Protein AF-A0A1I1H038-F1 (afdb_monomer)

Solvent-accessible surface area (backbone atoms only — not comparable to full-atom values): 3141 Å² total; per-residue (Å²): 114,68,66,61,54,52,52,35,50,52,48,19,56,58,17,58,73,37,85,92,37,30,69,59,8,52,50,32,47,53,52,46,38,75,74,41,50,69,68,44,52,52,52,50,52,52,55,51,48,51,55,52,52,69,71,77,108

Structure (mmCIF, N/CA/C/O backbone):
data_AF-A0A1I1H038-F1
#
_entry.id   AF-A0A1I1H038-F1
#
loop_
_atom_site.group_PDB
_atom_site.id
_atom_site.type_symbol
_atom_site.label_atom_id
_atom_site.label_alt_id
_atom_site.label_comp_id
_atom_site.label_asym_id
_atom_site.label_entity_id
_atom_site.label_seq_id
_atom_site.pdbx_PDB_ins_code
_atom_site.Cartn_x
_atom_site.Cartn_y
_atom_site.Cartn_z
_atom_site.occupancy
_atom_site.B_iso_or_equiv
_atom_site.auth_seq_id
_atom_site.auth_comp_id
_atom_site.auth_asym_id
_atom_site.auth_atom_id
_atom_site.pdbx_PDB_model_num
ATOM 1 N N . MET A 1 1 ? -6.174 -0.281 -18.934 1.00 57.62 1 MET A N 1
ATOM 2 C CA . MET A 1 1 ? -5.196 -0.428 -17.822 1.00 57.62 1 MET A CA 1
ATOM 3 C C . MET A 1 1 ? -5.411 0.622 -16.737 1.00 57.62 1 MET A C 1
ATOM 5 O O . MET A 1 1 ? -5.415 0.250 -15.571 1.00 57.62 1 MET A O 1
ATOM 9 N N . LEU A 1 2 ? -5.676 1.885 -17.098 1.00 68.88 2 LEU A N 1
ATOM 10 C CA . LEU A 1 2 ? -6.091 2.929 -16.149 1.00 68.88 2 LEU A CA 1
ATOM 11 C C . LEU A 1 2 ? -7.338 2.542 -15.330 1.00 68.88 2 LEU A C 1
ATOM 13 O O . LEU A 1 2 ? -7.368 2.778 -14.125 1.00 68.88 2 LEU A O 1
ATOM 17 N N . ASP A 1 3 ? -8.309 1.856 -15.934 1.00 7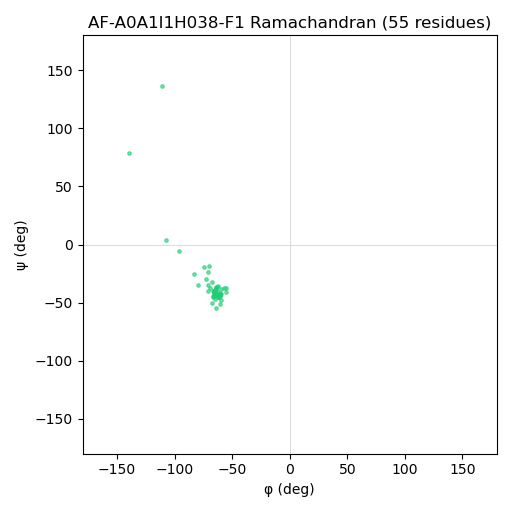8.44 3 ASP A N 1
ATOM 18 C CA . ASP A 1 3 ? -9.564 1.489 -15.257 1.00 78.44 3 ASP A CA 1
ATOM 19 C C . ASP A 1 3 ? -9.346 0.608 -14.016 1.00 78.44 3 ASP A C 1
ATOM 21 O O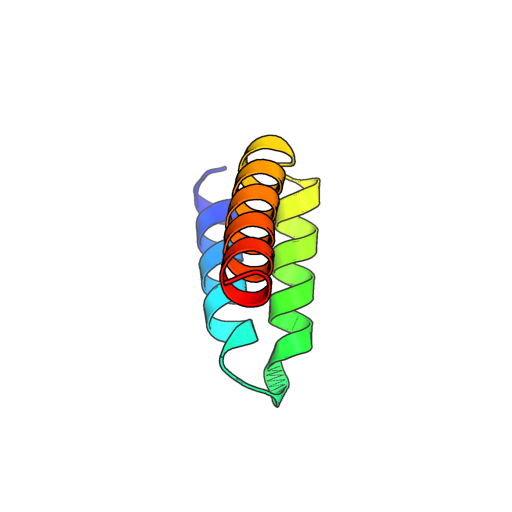 . ASP A 1 3 ? -9.908 0.871 -12.957 1.00 78.44 3 ASP A O 1
ATOM 25 N N . LEU A 1 4 ? -8.454 -0.386 -14.102 1.00 80.69 4 LEU A N 1
ATOM 26 C CA . LEU A 1 4 ? -8.111 -1.260 -12.973 1.00 80.69 4 LEU A CA 1
ATOM 27 C C . LEU A 1 4 ? -7.419 -0.494 -11.840 1.00 80.69 4 LEU A C 1
ATOM 29 O O . LEU A 1 4 ? -7.712 -0.737 -10.671 1.00 80.69 4 LEU A O 1
ATOM 33 N N . THR A 1 5 ? -6.534 0.453 -12.165 1.00 81.56 5 THR A N 1
ATOM 34 C CA . THR A 1 5 ? -5.851 1.263 -11.141 1.00 81.56 5 THR A CA 1
ATOM 35 C C . THR A 1 5 ? -6.806 2.180 -10.395 1.00 81.56 5 THR A C 1
ATOM 37 O O . THR A 1 5 ? -6.708 2.299 -9.176 1.00 81.56 5 THR A O 1
ATOM 40 N N . VAL A 1 6 ? -7.761 2.787 -11.105 1.00 81.50 6 VAL A N 1
ATOM 41 C CA . VAL A 1 6 ? -8.771 3.663 -10.505 1.00 81.50 6 VAL A CA 1
ATOM 42 C C . VAL A 1 6 ? -9.690 2.857 -9.595 1.00 81.50 6 VAL A C 1
ATOM 44 O O . VAL A 1 6 ? -9.908 3.255 -8.453 1.00 81.50 6 VAL A O 1
ATOM 47 N N . VAL A 1 7 ? -10.156 1.690 -10.046 1.00 88.06 7 VAL A N 1
ATOM 48 C CA . VAL A 1 7 ? -10.987 0.799 -9.223 1.00 88.06 7 VAL A CA 1
ATOM 49 C C . VAL A 1 7 ? -10.246 0.379 -7.954 1.00 88.06 7 VAL A C 1
ATOM 51 O O . VAL A 1 7 ? -10.791 0.503 -6.859 1.00 88.06 7 VAL A O 1
ATOM 54 N N . LEU A 1 8 ? -8.988 -0.054 -8.069 1.00 84.75 8 LEU A N 1
ATOM 55 C CA . LEU A 1 8 ? -8.191 -0.455 -6.909 1.00 84.75 8 LEU A CA 1
ATOM 56 C C . LEU A 1 8 ? -7.916 0.714 -5.951 1.00 84.75 8 LEU A C 1
ATOM 58 O O . LEU A 1 8 ? -7.949 0.510 -4.740 1.00 84.75 8 LEU A O 1
ATOM 62 N N . MET A 1 9 ? -7.692 1.933 -6.457 1.00 84.38 9 MET A N 1
ATOM 63 C CA . MET A 1 9 ? -7.515 3.121 -5.611 1.00 84.38 9 MET A CA 1
ATOM 64 C C . MET A 1 9 ? -8.791 3.481 -4.851 1.00 84.38 9 MET A C 1
ATOM 66 O O . MET A 1 9 ? -8.727 3.781 -3.660 1.00 84.38 9 MET A O 1
ATOM 70 N N . VAL A 1 10 ? -9.950 3.423 -5.511 1.00 88.62 10 VAL A N 1
ATOM 71 C CA . VAL A 1 10 ? -11.245 3.709 -4.879 1.00 88.62 10 VAL A CA 1
ATOM 72 C C . VAL A 1 10 ? -11.572 2.655 -3.820 1.00 88.62 10 VAL A C 1
ATOM 74 O O . VAL A 1 10 ? -11.949 3.007 -2.702 1.00 88.62 10 VAL A O 1
ATOM 77 N N . VAL A 1 11 ? -11.364 1.371 -4.128 1.00 90.12 11 VAL A N 1
ATOM 78 C CA . VAL A 1 11 ? -11.560 0.267 -3.173 1.00 90.12 11 VAL A CA 1
ATOM 79 C C . VAL A 1 11 ? -10.606 0.389 -1.987 1.00 90.12 11 VAL A C 1
ATOM 81 O O . VAL A 1 11 ? -11.028 0.201 -0.848 1.00 90.12 11 VAL A O 1
ATOM 84 N N . ALA A 1 12 ? -9.349 0.761 -2.223 1.00 87.56 12 ALA A N 1
ATOM 85 C CA . ALA A 1 12 ? -8.389 0.981 -1.154 1.00 87.56 12 ALA A CA 1
ATOM 86 C C . ALA A 1 12 ? -8.778 2.155 -0.250 1.00 87.56 12 ALA A C 1
ATOM 88 O O . ALA A 1 12 ? -8.762 2.015 0.973 1.00 87.56 12 ALA A O 1
ATOM 89 N N . ALA A 1 13 ? -9.163 3.292 -0.836 1.00 85.94 13 ALA A N 1
ATOM 90 C CA . ALA A 1 13 ? -9.579 4.472 -0.087 1.00 85.94 13 ALA A CA 1
ATOM 91 C C . ALA A 1 13 ? -10.809 4.175 0.781 1.00 85.94 13 ALA A C 1
ATOM 93 O O . ALA A 1 13 ? -10.768 4.385 1.992 1.00 85.94 13 ALA A O 1
ATOM 94 N N . LEU A 1 14 ? -11.865 3.609 0.191 1.00 89.25 14 LEU A N 1
ATOM 95 C CA . LEU A 1 14 ? -13.093 3.253 0.908 1.00 89.25 14 LEU A CA 1
ATOM 96 C C . LEU A 1 14 ? -12.855 2.135 1.932 1.00 89.25 14 LEU A C 1
ATOM 98 O O . LEU A 1 14 ? -13.356 2.197 3.054 1.00 89.25 14 LEU A O 1
ATOM 102 N N . GLY A 1 15 ? -12.050 1.134 1.576 1.00 88.19 15 GLY A N 1
ATOM 103 C CA . GLY A 1 15 ? -11.732 -0.003 2.434 1.00 88.19 15 GLY A CA 1
ATOM 104 C C . GLY A 1 15 ? -10.987 0.405 3.703 1.00 88.19 15 GLY A C 1
ATOM 105 O O . GLY A 1 15 ? -11.263 -0.141 4.771 1.00 88.19 15 GLY A O 1
ATOM 106 N N . LEU A 1 16 ? -10.097 1.398 3.617 1.00 88.94 16 LEU A N 1
ATOM 107 C CA . LEU A 1 16 ? -9.344 1.922 4.760 1.00 88.94 16 LEU A CA 1
ATOM 108 C C . LEU A 1 16 ? -10.180 2.807 5.702 1.00 88.94 16 LEU A C 1
ATOM 110 O O . LEU A 1 16 ? -9.779 2.978 6.858 1.00 88.94 16 LEU A O 1
ATOM 114 N N . MET A 1 17 ? -11.322 3.339 5.247 1.00 89.12 17 MET A N 1
ATOM 115 C CA . MET A 1 17 ? -12.189 4.215 6.050 1.00 89.12 17 MET A CA 1
ATOM 116 C C . MET A 1 17 ? -12.964 3.471 7.143 1.00 89.12 17 MET A C 1
ATOM 118 O O . MET A 1 17 ? -13.225 4.054 8.195 1.00 89.12 17 MET A O 1
ATOM 122 N N . PHE A 1 18 ? -13.304 2.193 6.944 1.00 89.62 18 PHE A N 1
ATOM 123 C CA . PHE A 1 18 ? -14.050 1.408 7.931 1.00 89.62 18 PHE A CA 1
ATOM 124 C C . PHE A 1 18 ? -13.186 0.314 8.563 1.00 89.62 18 PHE A C 1
ATOM 126 O O . PHE A 1 18 ? -12.478 -0.428 7.884 1.00 89.62 18 PHE A O 1
ATOM 133 N N . SER A 1 19 ? -13.295 0.164 9.888 1.00 87.44 19 SER A N 1
ATOM 134 C CA . SER A 1 19 ? -12.568 -0.860 10.659 1.00 87.44 19 SER A CA 1
ATOM 135 C C . SER A 1 19 ? -12.815 -2.282 10.129 1.00 87.44 19 SER A C 1
ATOM 137 O O . SER A 1 19 ? -11.876 -3.057 9.967 1.00 87.44 19 SER A O 1
ATOM 139 N N . SER A 1 20 ? -14.064 -2.598 9.763 1.00 91.62 20 SER A N 1
ATOM 140 C CA . SER A 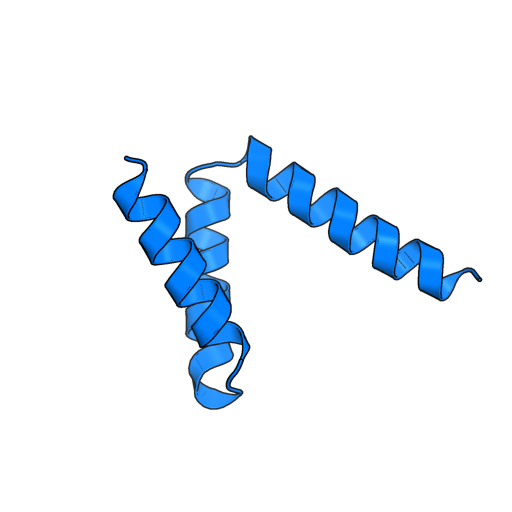1 20 ? -14.448 -3.928 9.266 1.00 91.62 20 SER A CA 1
ATOM 141 C C . SER A 1 20 ? -13.914 -4.252 7.866 1.00 91.62 20 SER A C 1
ATOM 143 O O . SER A 1 20 ? -13.796 -5.426 7.532 1.00 91.62 20 SER A O 1
ATOM 145 N N . THR A 1 21 ? -13.601 -3.252 7.033 1.00 90.00 21 THR A N 1
ATOM 146 C CA . THR A 1 21 ? -13.139 -3.455 5.642 1.00 90.00 21 THR A CA 1
ATOM 147 C C . THR A 1 21 ? -11.656 -3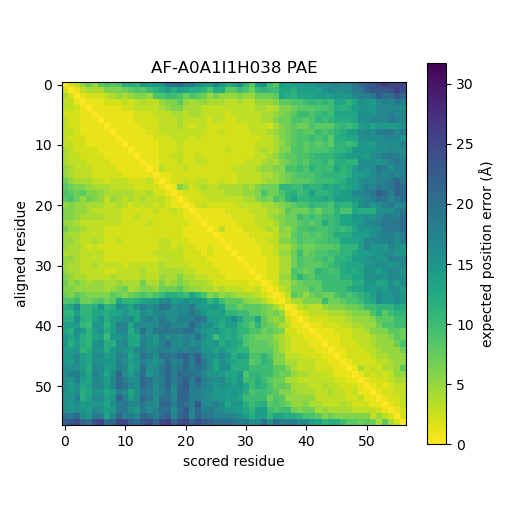.154 5.459 1.00 90.00 21 THR A C 1
ATOM 149 O O . THR A 1 21 ? -11.133 -3.234 4.347 1.00 90.00 21 THR A O 1
ATOM 152 N N . ARG A 1 22 ? -10.946 -2.837 6.547 1.00 87.81 22 ARG A N 1
ATOM 153 C CA . ARG A 1 22 ? -9.548 -2.393 6.507 1.00 87.81 22 ARG A CA 1
ATOM 154 C C . ARG A 1 22 ? -8.621 -3.396 5.831 1.00 87.81 22 ARG A C 1
ATOM 156 O O . ARG A 1 22 ? -7.731 -3.001 5.086 1.00 87.81 22 ARG A O 1
ATOM 163 N N . GLN A 1 23 ? -8.857 -4.689 6.052 1.00 88.31 23 GLN A N 1
ATOM 164 C CA . GLN A 1 23 ? -8.086 -5.764 5.423 1.00 88.31 23 GLN A CA 1
ATOM 165 C C . GLN A 1 23 ? -8.248 -5.780 3.896 1.00 88.31 23 GLN A C 1
ATOM 167 O O . GLN A 1 23 ? -7.262 -5.970 3.188 1.00 88.31 23 GLN A O 1
ATOM 172 N N . LEU A 1 24 ? -9.455 -5.505 3.383 1.00 86.88 24 LEU A N 1
ATOM 173 C CA . LEU A 1 24 ? -9.700 -5.379 1.943 1.00 86.88 24 LEU A CA 1
ATOM 174 C C . LEU A 1 24 ? -8.965 -4.168 1.364 1.00 86.88 24 LEU A C 1
ATOM 176 O O . LEU A 1 24 ? -8.334 -4.290 0.318 1.00 86.88 24 LEU A O 1
ATOM 180 N N . GLY A 1 25 ? -8.970 -3.038 2.080 1.00 86.88 25 GLY A N 1
ATOM 181 C CA . GLY A 1 25 ? -8.228 -1.841 1.674 1.00 86.88 25 GLY A CA 1
ATOM 182 C C . GLY A 1 25 ? -6.715 -2.079 1.578 1.00 86.88 25 GLY A C 1
ATOM 183 O O . GLY A 1 25 ? -6.074 -1.690 0.597 1.00 86.88 25 GLY A O 1
ATOM 184 N N . ILE A 1 26 ? -6.149 -2.788 2.560 1.00 88.06 26 ILE A N 1
ATOM 185 C CA . ILE A 1 26 ? -4.728 -3.170 2.579 1.00 88.06 26 ILE A CA 1
ATOM 186 C C . ILE A 1 26 ? -4.398 -4.120 1.418 1.00 88.06 26 ILE A C 1
ATOM 188 O O . ILE A 1 26 ? -3.396 -3.914 0.735 1.00 88.06 26 ILE A O 1
ATOM 192 N N . LEU A 1 27 ? -5.249 -5.116 1.145 1.00 88.06 27 LEU A N 1
ATOM 193 C CA . LEU A 1 27 ? -5.069 -6.036 0.016 1.00 88.06 27 LEU A CA 1
ATOM 194 C C . LEU A 1 27 ? -5.083 -5.305 -1.331 1.00 88.06 27 LEU A C 1
ATOM 196 O O . LEU A 1 27 ? -4.194 -5.529 -2.151 1.00 88.06 27 LEU A O 1
ATOM 200 N N . SER A 1 28 ? -6.028 -4.388 -1.553 1.00 87.00 28 SER A N 1
ATOM 201 C CA . SER A 1 28 ? -6.061 -3.589 -2.786 1.00 87.00 28 SER A CA 1
ATOM 202 C C . SER A 1 28 ? -4.820 -2.706 -2.958 1.00 87.00 28 SER A C 1
ATOM 204 O O . SER A 1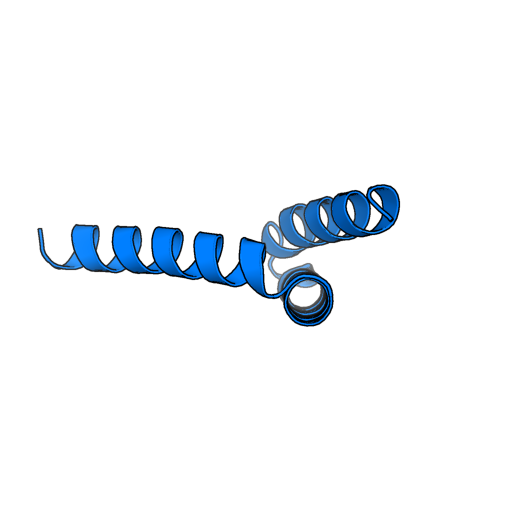 28 ? -4.321 -2.577 -4.076 1.00 87.00 28 SER A O 1
ATOM 206 N N . MET A 1 29 ? -4.264 -2.163 -1.866 1.00 83.94 29 MET A N 1
ATOM 207 C CA . MET A 1 29 ? -2.995 -1.426 -1.921 1.00 83.94 29 MET A CA 1
ATOM 208 C C . MET A 1 29 ? -1.796 -2.328 -2.205 1.00 83.94 29 MET A C 1
ATOM 210 O O . MET A 1 29 ? -0.907 -1.936 -2.959 1.00 83.94 29 MET A O 1
ATOM 214 N N . ALA A 1 30 ? -1.775 -3.543 -1.657 1.00 84.94 30 ALA A N 1
ATOM 215 C CA . ALA A 1 30 ? -0.731 -4.513 -1.971 1.00 84.94 30 ALA A CA 1
ATOM 216 C C . ALA A 1 30 ? -0.741 -4.866 -3.467 1.00 84.94 30 ALA A C 1
ATOM 218 O O . ALA A 1 30 ? 0.308 -4.838 -4.109 1.00 84.94 30 ALA A O 1
ATOM 219 N N . VAL A 1 31 ? -1.923 -5.105 -4.047 1.00 85.00 31 VAL A N 1
ATOM 220 C CA . VAL A 1 31 ? -2.077 -5.369 -5.488 1.00 85.00 31 VAL A CA 1
ATOM 221 C C . VAL A 1 31 ? -1.603 -4.179 -6.328 1.00 85.00 31 VAL A C 1
ATOM 223 O O . VAL A 1 31 ? -0.869 -4.378 -7.294 1.00 85.00 31 VAL A O 1
ATOM 226 N N . LEU A 1 32 ? -1.946 -2.943 -5.945 1.00 81.56 32 LEU A N 1
ATOM 227 C CA . LEU A 1 32 ? -1.443 -1.734 -6.614 1.00 81.56 32 LEU A CA 1
ATOM 228 C C . LEU A 1 32 ? 0.088 -1.632 -6.572 1.00 81.56 32 LEU A C 1
ATOM 230 O O . LEU A 1 32 ? 0.691 -1.236 -7.566 1.00 81.56 32 LEU A O 1
ATOM 234 N N . CYS A 1 33 ? 0.713 -2.020 -5.458 1.00 77.25 33 CYS A N 1
ATOM 235 C CA . CYS A 1 33 ? 2.167 -1.997 -5.290 1.00 77.25 33 CYS A CA 1
ATOM 236 C C . CYS A 1 33 ? 2.881 -2.981 -6.231 1.00 77.25 33 CYS A C 1
ATOM 238 O O . CYS A 1 33 ? 3.897 -2.634 -6.831 1.00 77.25 33 CYS A O 1
ATOM 240 N N . PHE A 1 34 ? 2.323 -4.182 -6.420 1.00 79.94 34 PHE A N 1
ATOM 241 C CA . PHE A 1 34 ? 2.856 -5.157 -7.379 1.00 79.94 34 PHE A CA 1
ATOM 242 C C . PHE A 1 34 ? 2.624 -4.748 -8.835 1.00 79.94 34 PHE A C 1
ATOM 244 O O . PHE A 1 34 ? 3.464 -5.020 -9.690 1.00 79.94 34 PHE A O 1
ATOM 251 N N . LEU A 1 35 ? 1.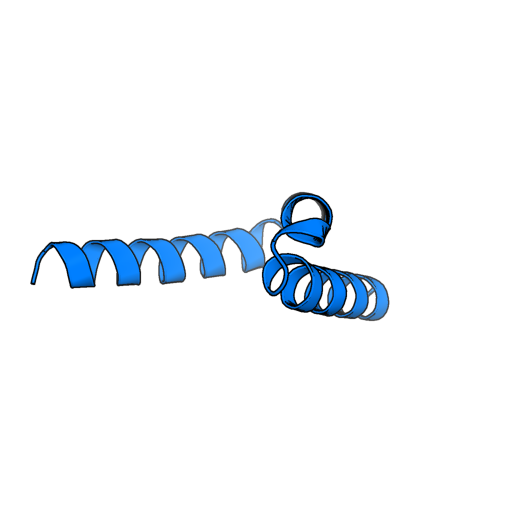491 -4.102 -9.122 1.00 78.75 35 LEU A N 1
ATOM 252 C CA . LEU A 1 35 ? 1.112 -3.735 -10.483 1.00 78.75 35 LEU A CA 1
ATOM 253 C C . LEU A 1 35 ? 1.832 -2.463 -10.968 1.00 78.75 35 LEU A C 1
ATOM 255 O O . LEU A 1 35 ? 2.174 -2.362 -12.144 1.00 78.75 35 LEU A O 1
ATOM 259 N N . TYR A 1 36 ? 2.084 -1.508 -10.067 1.00 71.62 36 TYR A N 1
ATOM 260 C CA . TYR A 1 36 ?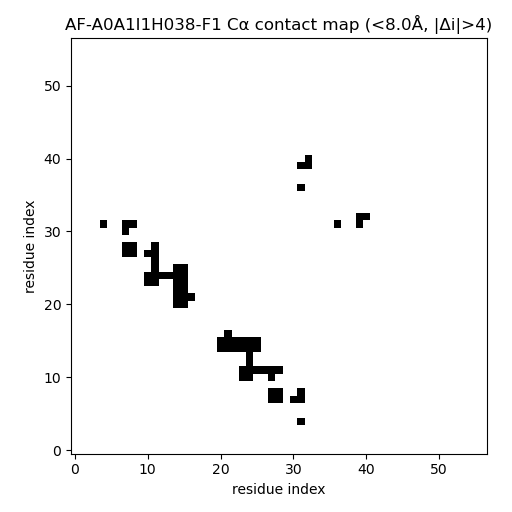 2.734 -0.229 -10.359 1.00 71.62 36 TYR A CA 1
ATOM 261 C C . TYR A 1 36 ? 3.722 0.163 -9.245 1.00 71.62 36 TYR A C 1
ATOM 263 O O . TYR A 1 36 ? 3.427 1.038 -8.425 1.00 71.62 36 TYR A O 1
ATOM 271 N N . PRO A 1 37 ? 4.928 -0.432 -9.222 1.00 63.22 37 PRO A N 1
ATOM 272 C CA . PRO A 1 37 ? 5.882 -0.228 -8.131 1.00 63.22 37 PRO A CA 1
ATOM 273 C C . PRO A 1 37 ? 6.364 1.226 -8.023 1.00 63.22 37 PRO A C 1
ATOM 275 O O . PRO A 1 37 ? 6.495 1.760 -6.927 1.00 63.22 37 PRO A O 1
ATOM 278 N N . VAL A 1 38 ? 6.574 1.911 -9.151 1.00 69.38 38 VAL A N 1
ATOM 279 C CA . VAL A 1 38 ? 7.142 3.271 -9.183 1.00 69.38 38 VAL A CA 1
ATOM 280 C C . VAL A 1 38 ? 6.248 4.328 -8.504 1.00 69.38 38 VAL A C 1
ATOM 282 O O . VAL A 1 38 ? 6.733 5.002 -7.592 1.00 69.38 38 VAL A O 1
ATOM 285 N N . PRO A 1 39 ? 4.958 4.498 -8.869 1.00 68.25 39 PRO A N 1
ATOM 286 C CA . PRO A 1 39 ? 4.108 5.499 -8.219 1.00 68.25 39 PRO A CA 1
ATOM 287 C C . PRO A 1 39 ? 3.809 5.161 -6.752 1.00 68.25 39 PRO A C 1
ATOM 289 O O . PRO A 1 39 ? 3.702 6.068 -5.929 1.00 68.25 39 PRO A O 1
ATOM 292 N N . VAL A 1 40 ? 3.720 3.876 -6.394 1.00 65.62 40 VAL A N 1
ATOM 293 C CA . VAL A 1 40 ? 3.428 3.463 -5.012 1.00 65.62 40 VAL A CA 1
ATOM 294 C C . VAL A 1 40 ? 4.615 3.725 -4.081 1.00 65.62 40 VAL A C 1
ATOM 296 O O . VAL A 1 40 ? 4.419 4.228 -2.973 1.00 65.62 40 VAL A O 1
ATOM 299 N N . ILE A 1 41 ? 5.848 3.485 -4.538 1.00 71.12 41 ILE A N 1
ATOM 300 C CA . ILE A 1 41 ? 7.067 3.833 -3.788 1.00 71.12 41 ILE A CA 1
ATOM 301 C C . ILE A 1 41 ? 7.137 5.344 -3.527 1.00 71.12 4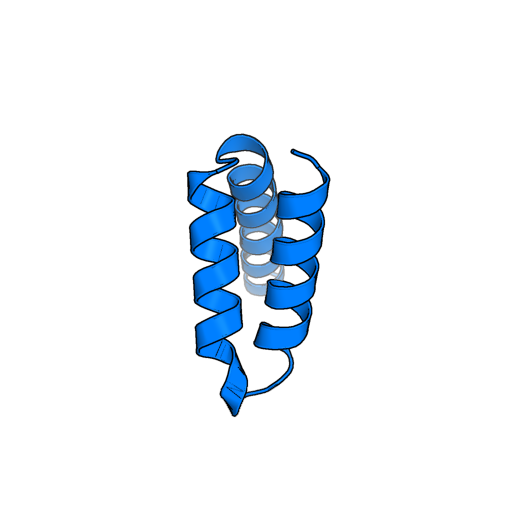1 ILE A C 1
ATOM 303 O O . ILE A 1 41 ? 7.454 5.756 -2.411 1.00 71.12 41 ILE A O 1
ATOM 307 N N . ALA A 1 42 ? 6.795 6.174 -4.517 1.00 72.12 42 ALA A N 1
ATOM 308 C CA . ALA A 1 42 ? 6.788 7.627 -4.355 1.00 72.12 42 ALA A CA 1
ATOM 309 C C . ALA A 1 42 ? 5.782 8.084 -3.283 1.00 72.12 42 ALA A C 1
ATOM 311 O O . ALA A 1 42 ? 6.126 8.881 -2.411 1.00 72.12 42 ALA A O 1
ATOM 312 N N . VAL A 1 43 ? 4.562 7.537 -3.295 1.00 74.75 43 VAL A N 1
ATOM 313 C CA . VAL A 1 43 ? 3.530 7.861 -2.295 1.00 74.75 43 VAL A CA 1
ATOM 314 C C . VAL A 1 43 ? 3.945 7.406 -0.892 1.00 74.75 43 VAL A C 1
ATOM 316 O O . VAL A 1 43 ? 3.778 8.164 0.063 1.00 74.75 43 VAL A O 1
ATOM 319 N N . LEU A 1 44 ? 4.529 6.211 -0.755 1.00 70.88 44 LEU A N 1
ATOM 320 C CA . LEU A 1 44 ? 5.021 5.700 0.531 1.00 70.88 44 LEU A CA 1
ATOM 321 C C . LEU A 1 44 ? 6.176 6.537 1.093 1.00 70.88 44 LEU A C 1
ATOM 323 O O . LEU A 1 44 ? 6.190 6.814 2.292 1.00 70.88 44 LEU A O 1
ATOM 327 N N . LEU A 1 45 ? 7.114 6.975 0.248 1.00 75.94 45 LEU A N 1
ATOM 328 C CA . LEU A 1 45 ? 8.216 7.852 0.659 1.00 75.94 45 LEU A CA 1
ATOM 329 C C . LEU A 1 45 ? 7.714 9.219 1.128 1.00 75.94 45 LEU A C 1
ATOM 331 O O . LEU A 1 45 ? 8.187 9.726 2.144 1.00 75.94 45 LEU A O 1
ATOM 335 N N . ILE A 1 46 ? 6.732 9.797 0.433 1.00 80.12 46 ILE A N 1
ATOM 336 C CA . ILE A 1 46 ? 6.139 11.084 0.815 1.00 80.12 46 ILE A CA 1
ATOM 337 C C . ILE A 1 46 ? 5.355 10.941 2.124 1.00 80.12 46 ILE A C 1
ATOM 339 O O . ILE A 1 46 ? 5.583 11.704 3.061 1.00 80.12 46 ILE A O 1
ATOM 343 N N . ALA A 1 47 ? 4.471 9.946 2.227 1.00 79.00 47 ALA A N 1
ATOM 344 C CA . ALA A 1 47 ? 3.673 9.720 3.431 1.00 79.00 47 ALA A CA 1
ATOM 345 C C . ALA A 1 47 ? 4.555 9.390 4.648 1.00 79.00 47 ALA A C 1
ATOM 347 O O . ALA A 1 47 ? 4.373 9.971 5.718 1.00 79.00 47 ALA A O 1
ATOM 348 N N . GLY A 1 48 ? 5.549 8.514 4.478 1.00 78.75 48 GLY A N 1
ATOM 349 C CA . GLY A 1 48 ? 6.525 8.186 5.517 1.00 78.75 48 GLY A CA 1
ATOM 350 C C . GLY A 1 48 ? 7.378 9.390 5.917 1.00 78.75 48 GLY A C 1
ATOM 351 O O . GLY A 1 48 ? 7.552 9.647 7.107 1.00 78.75 48 GLY A O 1
ATOM 352 N N . GLY A 1 49 ? 7.843 10.175 4.941 1.00 78.69 49 GLY A N 1
ATOM 353 C CA . GLY A 1 49 ? 8.609 11.399 5.176 1.00 78.69 49 GLY A CA 1
ATOM 354 C C . GLY A 1 49 ? 7.831 12.440 5.982 1.00 78.69 49 GLY A C 1
ATOM 355 O O . GLY A 1 49 ? 8.361 12.976 6.951 1.00 78.69 49 GLY A O 1
ATOM 356 N N . ILE A 1 50 ? 6.556 12.671 5.651 1.00 80.38 50 ILE A N 1
ATOM 357 C CA . ILE A 1 50 ? 5.679 13.600 6.388 1.00 80.38 50 ILE A CA 1
ATOM 358 C C . ILE A 1 50 ? 5.466 13.129 7.832 1.00 80.38 50 ILE A C 1
ATOM 360 O O . ILE A 1 50 ? 5.541 13.931 8.765 1.00 80.38 50 ILE A O 1
ATOM 364 N N . VAL A 1 51 ? 5.226 11.830 8.038 1.00 83.69 51 VAL A N 1
ATOM 365 C CA . VAL A 1 51 ? 5.025 11.258 9.379 1.00 83.69 51 VAL A CA 1
ATOM 366 C C . VAL A 1 51 ? 6.286 11.391 10.237 1.00 83.69 51 VAL A C 1
ATOM 368 O O . VAL A 1 51 ? 6.186 11.763 11.407 1.00 83.69 51 VAL A O 1
ATOM 371 N N . ILE A 1 52 ? 7.466 11.129 9.667 1.00 82.69 52 ILE A N 1
ATOM 372 C CA . ILE A 1 52 ? 8.750 11.278 10.369 1.00 82.69 52 ILE A CA 1
ATOM 373 C C . ILE A 1 52 ? 9.029 12.754 10.676 1.00 82.69 52 ILE A C 1
ATOM 375 O O . ILE A 1 52 ? 9.402 13.079 11.801 1.00 82.69 52 ILE A O 1
ATOM 379 N N . PHE A 1 53 ? 8.794 13.653 9.718 1.00 82.62 53 PHE A N 1
ATOM 380 C CA . PHE A 1 53 ? 9.004 15.091 9.897 1.00 82.62 53 PHE A CA 1
ATOM 381 C 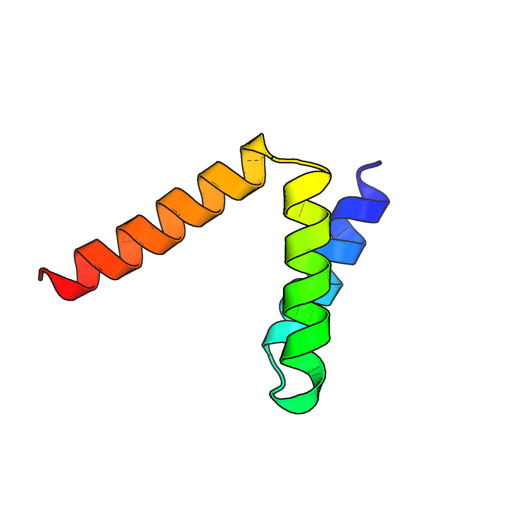C . PHE A 1 53 ? 8.131 15.671 11.020 1.00 82.62 53 PHE A C 1
ATOM 383 O O . PHE A 1 53 ? 8.631 16.400 11.871 1.00 82.62 53 PHE A O 1
ATOM 390 N N . ASN A 1 54 ? 6.853 15.285 11.089 1.00 82.00 54 ASN A N 1
ATOM 391 C CA . ASN A 1 54 ? 5.952 15.705 12.170 1.00 82.00 54 ASN A CA 1
ATOM 392 C C . ASN A 1 54 ? 6.280 15.076 13.535 1.00 82.00 54 ASN A C 1
ATOM 394 O O . ASN A 1 54 ? 5.812 15.577 14.550 1.00 82.00 54 ASN A O 1
ATOM 398 N N . ARG A 1 55 ? 7.036 13.973 13.579 1.00 78.25 55 ARG A N 1
ATOM 399 C CA . ARG A 1 55 ? 7.504 13.338 14.825 1.00 78.25 55 ARG A CA 1
ATOM 400 C C . ARG A 1 55 ? 8.772 13.982 15.384 1.00 78.25 55 ARG A C 1
ATOM 402 O O . ARG A 1 55 ? 9.019 13.845 16.577 1.00 78.25 55 ARG A O 1
ATOM 409 N N . TYR A 1 56 ? 9.579 14.608 14.528 1.00 75.50 56 TYR A N 1
ATOM 410 C CA . TYR A 1 56 ? 10.849 15.247 14.890 1.00 75.50 56 TYR A CA 1
ATOM 411 C C . TYR A 1 56 ? 10.738 16.760 15.146 1.00 75.50 56 TYR A C 1
ATOM 413 O O . TYR A 1 56 ? 11.728 17.371 15.546 1.00 75.50 56 TYR A O 1
ATOM 421 N N . ARG A 1 57 ? 9.567 17.358 14.910 1.00 54.91 57 ARG A N 1
ATOM 422 C CA . ARG A 1 57 ? 9.244 18.755 15.219 1.00 54.91 57 ARG A CA 1
ATOM 423 C C . ARG A 1 57 ? 8.466 18.846 16.527 1.00 54.91 57 ARG A C 1
ATOM 425 O O . ARG A 1 57 ? 8.689 19.842 17.246 1.00 54.91 57 ARG A O 1
#

Mean predicted aligned error: 8.31 Å

Radius of gyration: 12.85 Å; Cα contacts (8 Å, |Δi|>4): 36; chains: 1; bounding box: 25×25×33 Å

Secondary structure (DSSP, 8-state):
-HHHHHHHHHHHHHHHHSGGGHHHHHHHHHHHHHH-HHHHHHHHHHHHHHHHHHHH-

pLDDT: mean 80.63, std 8.3, range [54.91, 91.62]

Foldseek 3Di:
DVVLLVVLCVQLVVQCVDPVSNVVNVVSLVVNCVVPVVVSVVVCCVVVVVVVVVVVD

Nearest PDB structures (foldseek):
  7mbt-assembly1_A  TM=6.240E-01  e=6.365E+00  Danio rerio

Sequence (57 aa):
MLDLTVVLMVVAALGLMFSSTRQLGILSMAVLCFLYPVPVIAVLLIAGGIVIFNRYR